Protein AF-A0A950SRD8-F1 (afdb_monomer_lite)

Radius of gyration: 16.69 Å; chains: 1; bounding box: 46×34×42 Å

Structure (mmCIF, N/CA/C/O backbone):
data_AF-A0A950SRD8-F1
#
_entry.id   AF-A0A950SRD8-F1
#
loop_
_atom_site.group_PDB
_atom_site.id
_atom_site.type_symbol
_atom_site.label_atom_id
_atom_site.label_alt_id
_atom_site.label_comp_id
_atom_site.label_asym_id
_atom_site.label_entity_id
_atom_site.label_seq_id
_atom_site.pdbx_PDB_ins_code
_atom_site.Cartn_x
_atom_site.Cartn_y
_atom_site.Cartn_z
_atom_site.occupancy
_atom_site.B_iso_or_equiv
_atom_site.auth_seq_id
_atom_site.auth_comp_id
_atom_site.auth_asym_id
_atom_site.auth_atom_id
_atom_site.pdbx_PDB_model_num
ATOM 1 N N . MET A 1 1 ? -25.279 3.836 23.006 1.00 38.53 1 MET A N 1
ATOM 2 C CA . MET A 1 1 ? -24.721 3.148 21.821 1.00 38.53 1 MET A CA 1
ATOM 3 C C . MET A 1 1 ? -23.217 3.318 21.904 1.00 38.53 1 MET A C 1
ATOM 5 O O . MET A 1 1 ? -22.827 4.448 22.190 1.00 38.53 1 MET A O 1
ATOM 9 N N . PRO A 1 2 ? -22.386 2.268 21.774 1.00 41.38 2 PRO A N 1
ATOM 10 C CA . PRO A 1 2 ? -20.950 2.500 21.683 1.00 41.38 2 PRO A CA 1
ATOM 11 C C . PRO A 1 2 ? -20.710 3.386 20.456 1.00 41.38 2 PRO A C 1
ATOM 13 O O . PRO A 1 2 ? -21.396 3.228 19.442 1.00 41.38 2 PRO A O 1
ATOM 16 N N . ALA A 1 3 ? -19.833 4.380 20.582 1.00 49.41 3 ALA A N 1
ATOM 17 C CA . ALA A 1 3 ? -19.430 5.184 19.438 1.00 49.41 3 ALA A CA 1
ATOM 18 C C . ALA A 1 3 ? -18.866 4.236 18.372 1.00 49.41 3 ALA A C 1
ATOM 20 O O . ALA A 1 3 ? -18.109 3.325 18.706 1.00 49.41 3 ALA A O 1
ATOM 21 N N . MET A 1 4 ? -19.279 4.399 17.114 1.00 57.84 4 MET A N 1
ATOM 22 C CA . MET A 1 4 ? -18.627 3.674 16.028 1.00 57.84 4 MET A CA 1
ATOM 23 C C . MET A 1 4 ? -17.160 4.101 16.005 1.00 57.84 4 MET A C 1
ATOM 25 O O . MET A 1 4 ? -16.885 5.291 15.857 1.00 57.84 4 MET A O 1
ATOM 29 N N . ALA A 1 5 ? -16.249 3.147 16.201 1.00 68.69 5 ALA A N 1
ATOM 30 C CA . ALA A 1 5 ? -14.820 3.397 16.101 1.00 68.69 5 ALA A CA 1
ATOM 31 C C . ALA A 1 5 ? -14.503 3.911 14.690 1.00 68.69 5 ALA A C 1
ATOM 33 O O . ALA A 1 5 ? -14.993 3.360 13.699 1.00 68.69 5 ALA A O 1
ATOM 34 N N . LEU A 1 6 ? -13.730 4.993 14.604 1.00 78.00 6 LEU A N 1
ATOM 35 C CA . LEU A 1 6 ? -13.288 5.534 13.326 1.00 78.00 6 LEU A CA 1
ATOM 36 C C . LEU A 1 6 ? -12.279 4.556 12.707 1.00 78.00 6 LEU A C 1
ATOM 38 O O . LEU A 1 6 ? -11.251 4.249 13.310 1.00 78.00 6 LEU A O 1
ATOM 42 N N . LEU A 1 7 ? -12.594 4.064 11.509 1.00 83.19 7 LEU A N 1
ATOM 43 C CA . LEU A 1 7 ? -11.732 3.190 10.719 1.00 83.19 7 LEU A CA 1
ATOM 44 C C . LEU A 1 7 ? -11.026 4.033 9.654 1.00 83.19 7 LEU A C 1
ATOM 46 O O . LEU A 1 7 ? -11.688 4.617 8.793 1.00 83.19 7 LEU A O 1
ATOM 50 N N . ALA A 1 8 ? -9.699 4.106 9.714 1.00 85.81 8 ALA A N 1
ATOM 51 C CA . ALA A 1 8 ? -8.896 4.776 8.696 1.00 85.81 8 ALA A CA 1
ATOM 52 C C . ALA A 1 8 ? -8.576 3.810 7.550 1.00 85.81 8 ALA A C 1
ATOM 54 O O . ALA A 1 8 ? -8.316 2.632 7.771 1.00 85.81 8 ALA A O 1
ATOM 55 N N . VAL A 1 9 ? -8.602 4.299 6.315 1.00 88.44 9 VAL A N 1
ATOM 56 C CA . VAL A 1 9 ? -8.494 3.469 5.111 1.00 88.44 9 VAL A CA 1
ATOM 57 C C . VAL A 1 9 ? -7.406 4.067 4.222 1.00 88.44 9 VAL A C 1
ATOM 59 O O . VAL A 1 9 ? -7.543 5.213 3.803 1.00 88.44 9 VAL A O 1
ATOM 62 N N . LEU A 1 10 ? -6.320 3.325 3.985 1.00 87.44 10 LEU A N 1
ATOM 63 C CA . LEU A 1 10 ? -5.100 3.808 3.321 1.00 87.44 10 LEU A CA 1
ATOM 64 C C . LEU A 1 10 ? -4.734 2.916 2.131 1.00 87.44 10 LEU A C 1
ATOM 66 O O . LEU A 1 10 ? -4.638 1.703 2.291 1.00 87.44 10 LEU A O 1
ATOM 70 N N . TYR A 1 11 ? -4.523 3.525 0.967 1.00 91.44 11 TYR A N 1
ATOM 71 C CA . TYR A 1 11 ? -4.184 2.899 -0.320 1.00 91.44 11 TYR A CA 1
ATOM 72 C C . TYR A 1 11 ? -3.055 3.715 -0.971 1.00 91.44 11 TYR A C 1
ATOM 74 O O . TYR A 1 11 ? -2.828 4.857 -0.557 1.00 91.44 11 TYR A O 1
ATOM 82 N N . ASP A 1 12 ? -2.374 3.148 -1.970 1.00 92.62 12 ASP A N 1
ATOM 83 C CA . ASP A 1 12 ? -1.435 3.865 -2.853 1.00 92.62 12 ASP A CA 1
ATOM 84 C C . ASP A 1 12 ? -0.319 4.598 -2.091 1.00 92.62 12 ASP A C 1
ATOM 86 O O . ASP A 1 12 ? -0.018 5.773 -2.322 1.00 92.62 12 ASP A O 1
ATOM 90 N N . ILE A 1 13 ? 0.287 3.906 -1.126 1.00 93.31 13 ILE A N 1
ATOM 91 C CA . ILE A 1 13 ? 1.309 4.484 -0.248 1.00 93.31 13 ILE A CA 1
ATOM 92 C C . ILE A 1 13 ? 2.633 4.656 -0.999 1.00 93.31 13 ILE A C 1
ATOM 94 O O . ILE A 1 13 ? 3.345 5.632 -0.755 1.00 93.31 13 ILE A O 1
ATOM 98 N N . HIS A 1 14 ? 2.956 3.726 -1.904 1.00 95.25 14 HIS A N 1
ATOM 99 C CA . HIS A 1 14 ? 4.090 3.794 -2.826 1.00 95.25 14 HIS A CA 1
ATOM 100 C C . HIS A 1 14 ? 5.382 4.276 -2.167 1.00 95.25 14 HIS A C 1
ATOM 102 O O . HIS A 1 14 ? 5.936 5.300 -2.558 1.00 95.25 14 HIS A O 1
ATOM 108 N N . GLY A 1 15 ? 5.825 3.601 -1.103 1.00 93.94 15 GLY A N 1
ATOM 109 C CA . GLY A 1 15 ? 7.101 3.865 -0.435 1.00 93.94 15 GLY A CA 1
ATOM 110 C C . GLY A 1 15 ? 7.283 5.310 0.050 1.00 93.94 15 GLY A C 1
ATOM 111 O O . GLY A 1 15 ? 8.418 5.756 0.226 1.00 93.94 15 GLY A O 1
ATOM 112 N N . ASN A 1 16 ? 6.199 6.071 0.221 1.00 94.00 16 ASN A N 1
ATOM 113 C CA . ASN A 1 16 ? 6.242 7.461 0.652 1.00 94.00 16 ASN A CA 1
ATOM 114 C C . ASN A 1 16 ? 6.125 7.544 2.178 1.00 94.00 16 ASN A C 1
ATOM 116 O O . ASN A 1 16 ? 5.075 7.875 2.732 1.00 94.00 16 ASN A O 1
ATOM 120 N N . LEU A 1 17 ? 7.221 7.227 2.869 1.00 93.62 17 LEU A N 1
ATOM 121 C CA . LEU A 1 17 ? 7.262 7.223 4.331 1.00 93.62 17 LEU A CA 1
ATOM 122 C C . LEU A 1 17 ? 6.831 8.569 4.965 1.00 93.62 17 LEU A C 1
ATOM 124 O O . LEU A 1 17 ? 5.967 8.529 5.841 1.00 93.62 17 LEU A O 1
ATOM 128 N N . PRO A 1 18 ? 7.320 9.753 4.530 1.00 90.31 18 PRO A N 1
ATOM 129 C CA . PRO A 1 18 ? 6.907 11.028 5.135 1.00 90.31 18 PRO A CA 1
ATOM 130 C C . PRO A 1 18 ? 5.400 11.295 5.018 1.00 90.31 18 PRO A C 1
ATOM 132 O O . PRO A 1 18 ? 4.770 11.849 5.926 1.00 90.31 18 PRO A O 1
ATOM 135 N N . ALA A 1 19 ? 4.803 10.881 3.901 1.00 83.38 19 ALA A N 1
ATOM 136 C CA . ALA A 1 19 ? 3.365 10.956 3.707 1.00 83.38 19 ALA A CA 1
ATOM 137 C C . ALA A 1 19 ? 2.611 10.007 4.631 1.00 83.38 19 ALA A C 1
ATOM 139 O O . ALA A 1 19 ? 1.642 10.414 5.272 1.00 83.38 19 ALA A O 1
ATOM 140 N N . LEU A 1 20 ? 3.071 8.758 4.717 1.00 89.25 20 LEU A N 1
ATOM 141 C CA . LEU A 1 20 ? 2.485 7.753 5.590 1.00 89.25 20 LEU A CA 1
ATOM 142 C C . LEU A 1 20 ? 2.488 8.229 7.046 1.00 89.25 20 LEU A C 1
ATOM 144 O O . LEU A 1 20 ? 1.453 8.176 7.705 1.00 89.25 20 LEU A O 1
ATOM 148 N N . GLU A 1 21 ? 3.614 8.741 7.542 1.00 89.00 21 GLU A N 1
ATOM 149 C CA . GLU A 1 21 ? 3.728 9.275 8.903 1.00 89.00 21 GLU A CA 1
ATOM 150 C C . GLU A 1 21 ? 2.734 10.414 9.153 1.00 89.00 21 GLU A C 1
ATOM 152 O O . GLU A 1 21 ? 2.042 10.424 10.176 1.00 89.00 21 GLU A O 1
ATOM 157 N N . THR A 1 22 ? 2.610 11.333 8.192 1.00 86.50 22 THR A N 1
ATOM 158 C CA . THR A 1 22 ? 1.676 12.464 8.262 1.00 86.50 22 THR A CA 1
ATOM 159 C C . THR A 1 22 ? 0.224 11.990 8.326 1.00 86.50 22 THR A C 1
ATOM 161 O O . THR A 1 22 ? -0.529 12.406 9.207 1.00 86.50 22 THR A O 1
ATOM 164 N N . VAL A 1 23 ? -0.168 11.076 7.436 1.00 84.25 23 VAL A N 1
ATOM 165 C CA . VAL A 1 23 ? -1.540 10.557 7.363 1.00 84.25 23 VAL A CA 1
ATOM 166 C C . VAL A 1 23 ? -1.881 9.696 8.581 1.00 84.25 23 VAL A C 1
ATOM 168 O O . VAL A 1 23 ? -2.990 9.780 9.104 1.00 84.25 23 VAL A O 1
ATOM 171 N N . LEU A 1 24 ? -0.935 8.903 9.092 1.00 85.50 24 LEU A N 1
ATOM 172 C CA . LEU A 1 24 ? -1.130 8.137 10.325 1.00 85.50 24 LEU A CA 1
ATOM 173 C C . LEU A 1 24 ? -1.320 9.055 11.537 1.00 85.50 24 LEU A C 1
ATOM 175 O O . LEU A 1 24 ? -2.140 8.753 12.406 1.00 85.50 24 LEU A O 1
ATOM 179 N N . ALA A 1 25 ? -0.568 10.155 11.619 1.00 82.81 25 ALA A N 1
ATOM 180 C CA . ALA A 1 25 ? -0.727 11.141 12.682 1.00 82.81 25 ALA A CA 1
ATOM 181 C C . ALA A 1 25 ? -2.094 11.838 12.608 1.00 82.81 25 ALA A C 1
ATOM 183 O O . ALA A 1 25 ? -2.769 11.942 13.632 1.00 82.81 25 ALA A O 1
ATOM 184 N N . ASP A 1 26 ? -2.524 12.246 11.411 1.00 80.88 26 ASP A N 1
ATOM 185 C CA . ASP A 1 26 ? -3.834 12.866 11.187 1.00 80.88 26 ASP A CA 1
ATOM 186 C C . ASP A 1 26 ? -4.987 11.911 11.537 1.00 80.88 26 ASP A C 1
ATOM 188 O O . ASP A 1 26 ? -5.849 12.240 12.353 1.00 80.88 26 ASP A O 1
ATOM 192 N N . ALA A 1 27 ? -4.939 10.672 11.037 1.00 81.00 27 ALA A N 1
ATOM 193 C CA . ALA A 1 27 ? -5.935 9.646 11.332 1.00 81.00 27 ALA A CA 1
ATOM 194 C C . ALA A 1 27 ? -6.054 9.370 12.840 1.00 81.00 27 ALA A C 1
ATOM 196 O O . ALA A 1 27 ? -7.160 9.324 13.385 1.00 81.00 27 ALA A O 1
ATOM 197 N N . ARG A 1 28 ? -4.921 9.233 13.541 1.00 84.62 28 ARG A N 1
ATOM 198 C CA . ARG A 1 28 ? -4.905 9.060 15.003 1.00 84.62 28 ARG A CA 1
ATOM 199 C C . ARG A 1 28 ? -5.437 10.297 15.725 1.00 84.62 28 ARG A C 1
ATOM 201 O O . ARG A 1 28 ? -6.194 10.154 16.681 1.00 84.62 28 ARG A O 1
ATOM 208 N N . GLY A 1 29 ? -5.093 11.498 15.258 1.00 79.81 29 GLY A N 1
ATOM 209 C CA . GLY A 1 29 ? -5.618 12.762 15.780 1.00 79.81 29 GLY A CA 1
ATOM 210 C C . GLY A 1 29 ? -7.137 12.891 15.626 1.00 79.81 29 GLY A C 1
ATOM 211 O O . GLY A 1 29 ? -7.799 13.436 16.508 1.00 79.81 29 GLY A O 1
ATOM 212 N N . ALA A 1 30 ? -7.698 12.318 14.560 1.00 79.56 30 ALA A N 1
ATOM 213 C CA . ALA A 1 30 ? -9.137 12.218 14.329 1.00 79.56 30 ALA A CA 1
ATOM 214 C C . ALA A 1 30 ? -9.830 11.114 15.159 1.00 79.56 30 ALA A C 1
ATOM 216 O O . ALA A 1 30 ? -11.059 11.022 15.149 1.00 79.56 30 ALA A O 1
ATOM 217 N N . GLY A 1 31 ? -9.070 10.293 15.894 1.00 82.19 31 GLY A N 1
ATOM 218 C CA . GLY A 1 31 ? -9.584 9.213 16.739 1.00 82.19 31 GLY A CA 1
ATOM 219 C C . GLY A 1 31 ? -9.660 7.845 16.057 1.00 82.19 31 GLY A C 1
ATOM 220 O O . GLY A 1 31 ? -10.400 6.982 16.526 1.00 82.19 31 GLY A O 1
ATOM 221 N N . ALA A 1 32 ? -8.939 7.631 14.951 1.00 82.75 32 ALA A N 1
ATOM 222 C CA . ALA A 1 32 ? -8.856 6.317 14.325 1.00 82.75 32 ALA A CA 1
ATOM 223 C C . ALA A 1 32 ? -7.960 5.374 15.140 1.00 82.75 32 ALA A C 1
ATOM 225 O O . ALA A 1 32 ? -6.776 5.644 15.356 1.00 82.75 32 ALA A O 1
ATOM 226 N N . GLU A 1 33 ? -8.527 4.245 15.561 1.00 84.81 33 GLU A N 1
ATOM 227 C CA . GLU A 1 33 ? -7.823 3.204 16.327 1.00 84.81 33 GLU A CA 1
ATOM 228 C C . GLU A 1 33 ? -7.533 1.952 15.486 1.00 84.81 33 GLU A C 1
ATOM 230 O O . GLU A 1 33 ? -6.700 1.126 15.857 1.00 84.81 33 GLU A O 1
ATOM 235 N N . GLN A 1 34 ? -8.207 1.813 14.342 1.00 87.19 34 GLN A N 1
ATOM 236 C CA . GLN A 1 34 ? -8.095 0.676 13.434 1.00 87.19 34 GLN A CA 1
ATOM 237 C C . GLN A 1 34 ? -7.889 1.155 12.001 1.00 87.19 34 GLN A C 1
ATOM 239 O O . GLN A 1 34 ? -8.368 2.227 11.618 1.00 87.19 34 GLN A O 1
ATOM 244 N N . PHE A 1 35 ? -7.195 0.334 11.211 1.00 88.88 35 PHE A N 1
ATOM 245 C CA . PHE A 1 35 ? -6.824 0.667 9.839 1.00 88.88 35 PHE A CA 1
ATOM 246 C C . PHE A 1 35 ? -7.201 -0.433 8.842 1.00 88.88 35 PHE A C 1
ATOM 248 O O . PHE A 1 35 ? -7.154 -1.623 9.152 1.00 88.88 35 PHE A O 1
ATOM 255 N N . VAL A 1 36 ? -7.516 -0.032 7.618 1.00 91.69 36 VAL A N 1
ATOM 256 C CA . VAL A 1 36 ? -7.503 -0.880 6.425 1.00 91.69 36 VAL A CA 1
ATOM 257 C C . VAL A 1 36 ? -6.325 -0.445 5.571 1.00 91.69 36 VAL A C 1
ATOM 259 O O . VAL A 1 36 ? -6.189 0.740 5.270 1.00 91.69 36 VAL A O 1
ATOM 262 N N . LEU A 1 37 ? -5.496 -1.409 5.184 1.00 95.25 37 LEU A N 1
ATOM 263 C CA . LEU A 1 37 ? -4.379 -1.220 4.271 1.00 95.25 37 LEU A CA 1
ATOM 264 C C . LEU A 1 37 ? -4.723 -1.875 2.930 1.00 95.25 37 LEU A C 1
ATOM 266 O O . LEU A 1 37 ? -5.018 -3.068 2.862 1.00 95.25 37 LEU A O 1
ATOM 270 N N . GLY A 1 38 ? -4.764 -1.044 1.899 1.00 92.31 38 GLY A N 1
ATOM 271 C CA . GLY A 1 38 ? -5.408 -1.302 0.621 1.00 92.31 38 GLY A CA 1
ATOM 272 C C . GLY A 1 38 ? -4.502 -1.720 -0.528 1.00 92.31 38 GLY A C 1
ATOM 273 O O . GLY A 1 38 ? -4.971 -1.814 -1.658 1.00 92.31 38 GLY A O 1
ATOM 274 N N . GLY A 1 39 ? -3.224 -1.956 -0.255 1.00 93.88 39 GLY A N 1
ATOM 275 C CA . GLY A 1 39 ? -2.242 -2.285 -1.279 1.00 93.88 39 GLY A CA 1
ATOM 276 C C . GLY A 1 39 ? -1.479 -1.080 -1.815 1.00 93.88 39 GLY A C 1
ATOM 277 O O . GLY A 1 39 ? -1.722 0.067 -1.429 1.00 93.88 39 GLY A O 1
ATOM 278 N N . ASP A 1 40 ? -0.542 -1.397 -2.699 1.00 96.44 40 ASP A N 1
ATOM 279 C CA . ASP A 1 40 ? 0.431 -0.503 -3.312 1.00 96.44 40 ASP A CA 1
ATOM 280 C C . ASP A 1 40 ? 1.327 0.175 -2.273 1.00 96.44 40 ASP A C 1
ATOM 282 O O . ASP A 1 40 ? 1.347 1.392 -2.084 1.00 96.44 40 ASP A O 1
ATOM 286 N N . TYR A 1 41 ? 2.081 -0.651 -1.544 1.00 96.88 41 TYR A N 1
ATOM 287 C CA . TYR A 1 41 ? 2.799 -0.210 -0.350 1.00 96.88 41 TYR A CA 1
ATOM 288 C C . TYR A 1 41 ? 4.151 0.430 -0.628 1.00 96.88 41 TYR A C 1
ATOM 290 O O . TYR A 1 41 ? 4.530 1.374 0.063 1.00 96.88 41 TYR A O 1
ATOM 298 N N . ALA A 1 42 ? 4.904 -0.106 -1.589 1.00 96.94 42 ALA A N 1
ATOM 299 C CA . ALA A 1 42 ? 6.345 0.134 -1.678 1.00 96.94 42 ALA A CA 1
ATOM 300 C C . ALA A 1 42 ? 6.813 0.662 -3.040 1.00 96.94 42 ALA A C 1
ATOM 302 O O . ALA A 1 42 ? 7.588 1.619 -3.085 1.00 96.94 42 ALA A O 1
ATOM 303 N N . LEU A 1 43 ? 6.378 0.038 -4.141 1.00 91.88 43 LEU A N 1
ATOM 304 C CA . LEU A 1 43 ? 6.888 0.343 -5.482 1.00 91.88 43 LEU A CA 1
ATOM 305 C C . LEU A 1 43 ? 6.640 1.810 -5.864 1.00 91.88 43 LEU A C 1
ATOM 307 O O . LEU A 1 43 ? 5.640 2.390 -5.454 1.00 91.88 43 LEU A O 1
ATOM 311 N N . PHE A 1 44 ? 7.535 2.383 -6.675 1.00 92.19 44 PHE A N 1
ATOM 312 C CA . PHE A 1 44 ? 7.540 3.786 -7.133 1.00 92.19 44 PHE A CA 1
ATOM 313 C C . PHE A 1 44 ? 7.851 4.842 -6.060 1.00 92.19 44 PHE A C 1
ATOM 315 O O . PHE A 1 44 ? 7.872 6.036 -6.362 1.00 92.19 44 PHE A O 1
ATOM 322 N N . GLY A 1 45 ? 8.162 4.405 -4.838 1.00 89.44 45 GLY A N 1
ATOM 323 C CA . GLY A 1 45 ? 8.537 5.267 -3.727 1.00 89.44 45 GLY A CA 1
ATOM 324 C C . GLY A 1 45 ? 10.029 5.368 -3.436 1.00 89.44 45 GLY A C 1
ATOM 325 O O . GLY A 1 45 ? 10.777 4.434 -3.725 1.00 89.44 45 GLY A O 1
ATOM 326 N N . PRO A 1 46 ? 10.461 6.457 -2.776 1.00 90.81 46 PRO A N 1
ATOM 327 C CA . PRO A 1 46 ? 11.844 6.625 -2.335 1.00 90.81 46 PRO A CA 1
ATOM 328 C C . PRO A 1 46 ? 12.220 5.799 -1.091 1.00 90.81 46 PRO A C 1
ATOM 330 O O . PRO A 1 46 ? 13.406 5.559 -0.884 1.00 90.81 46 PRO A O 1
ATOM 333 N N . PHE A 1 47 ? 11.253 5.359 -0.271 1.00 96.31 47 PHE A N 1
ATOM 334 C CA . PHE A 1 47 ? 11.498 4.664 1.007 1.00 96.31 47 PHE A CA 1
ATOM 335 C C . PHE A 1 47 ? 10.730 3.332 1.119 1.00 96.31 47 PHE A C 1
ATOM 337 O O . PHE A 1 47 ? 9.904 3.165 2.023 1.00 96.31 47 PHE A O 1
ATOM 344 N N . PRO A 1 48 ? 10.914 2.373 0.193 1.00 96.25 48 PRO A N 1
ATOM 345 C CA . PRO A 1 48 ? 10.113 1.147 0.156 1.00 96.25 48 PRO A CA 1
ATOM 346 C C . PRO A 1 48 ? 10.267 0.292 1.427 1.00 96.25 48 PRO A C 1
ATOM 348 O O . PRO A 1 48 ? 9.267 -0.137 2.004 1.00 96.25 48 PRO A O 1
ATOM 351 N N . ALA A 1 49 ? 11.500 0.074 1.895 1.00 97.88 49 ALA A N 1
ATOM 352 C CA . ALA A 1 49 ? 11.790 -0.786 3.043 1.00 97.88 49 ALA A CA 1
ATOM 353 C C . ALA A 1 49 ? 11.277 -0.193 4.357 1.00 97.88 49 ALA A C 1
ATOM 355 O O . ALA A 1 49 ? 10.634 -0.879 5.153 1.00 97.88 49 ALA A O 1
ATOM 356 N N . GLU A 1 50 ? 11.522 1.095 4.564 1.00 98.06 50 GLU A N 1
ATOM 357 C CA . GLU A 1 50 ? 11.102 1.826 5.750 1.00 98.06 50 GLU A CA 1
ATOM 358 C C . GLU A 1 50 ? 9.581 1.966 5.801 1.00 98.06 50 GLU A C 1
ATOM 360 O O . GLU A 1 50 ? 8.987 1.815 6.867 1.00 98.06 50 GLU A O 1
ATOM 365 N N . THR A 1 51 ? 8.936 2.175 4.650 1.00 97.31 51 THR A N 1
ATOM 366 C CA . THR A 1 51 ? 7.472 2.223 4.555 1.00 97.31 51 THR A CA 1
ATOM 367 C C . THR A 1 51 ? 6.851 0.882 4.936 1.00 97.31 51 THR A C 1
ATOM 369 O O . THR A 1 51 ? 5.959 0.844 5.783 1.00 97.31 51 THR A O 1
ATOM 372 N N . VAL A 1 52 ? 7.337 -0.235 4.380 1.00 97.81 52 VAL A N 1
ATOM 373 C CA . VAL A 1 52 ? 6.836 -1.574 4.741 1.00 97.81 52 VAL A CA 1
ATOM 374 C C . VAL A 1 52 ? 7.097 -1.882 6.216 1.00 97.81 52 VAL A C 1
ATOM 376 O O . VAL A 1 52 ? 6.212 -2.403 6.895 1.00 97.81 52 VAL A O 1
ATOM 379 N N . ALA A 1 53 ? 8.268 -1.516 6.744 1.00 97.81 53 ALA A N 1
ATOM 380 C CA . ALA A 1 53 ? 8.572 -1.672 8.163 1.00 97.81 53 ALA A CA 1
ATOM 381 C C . ALA A 1 53 ? 7.591 -0.886 9.048 1.00 97.81 53 ALA A C 1
ATOM 383 O O . ALA A 1 53 ? 6.995 -1.471 9.949 1.00 97.81 53 ALA A O 1
ATOM 384 N N . ALA A 1 54 ? 7.348 0.393 8.748 1.00 96.62 54 ALA A N 1
ATOM 385 C CA . ALA A 1 54 ? 6.397 1.225 9.484 1.00 96.62 54 ALA A CA 1
ATOM 386 C C . ALA A 1 54 ? 4.964 0.673 9.410 1.00 96.62 54 ALA A C 1
ATOM 388 O O . ALA A 1 54 ? 4.225 0.687 10.397 1.00 96.62 54 ALA A O 1
ATOM 389 N N . LEU A 1 55 ? 4.566 0.136 8.253 1.00 96.38 55 LEU A N 1
ATOM 390 C CA . LEU A 1 55 ? 3.247 -0.457 8.068 1.00 96.38 55 LEU A CA 1
ATOM 391 C C . LEU A 1 55 ? 3.034 -1.723 8.890 1.00 96.38 55 LEU A C 1
ATOM 393 O O . LEU A 1 55 ? 1.886 -2.011 9.222 1.00 96.38 55 LEU A O 1
ATOM 397 N N . ARG A 1 56 ? 4.071 -2.490 9.241 1.00 95.94 56 ARG A N 1
ATOM 398 C CA . ARG A 1 56 ? 3.922 -3.680 10.105 1.00 95.94 56 ARG A CA 1
ATOM 399 C C . ARG A 1 56 ? 3.399 -3.322 11.497 1.00 95.94 56 ARG A C 1
ATOM 401 O O . ARG A 1 56 ? 2.604 -4.078 12.045 1.00 95.94 56 ARG A O 1
ATOM 408 N N . ASP A 1 57 ? 3.744 -2.140 12.001 1.00 95.00 57 ASP A N 1
ATOM 409 C CA . ASP A 1 57 ? 3.323 -1.659 13.323 1.00 95.00 57 ASP A CA 1
ATOM 410 C C . ASP A 1 57 ? 1.931 -0.996 13.325 1.00 95.00 57 ASP A C 1
ATOM 412 O O . ASP A 1 57 ? 1.390 -0.653 14.380 1.00 95.00 57 ASP A O 1
ATOM 416 N N . VAL A 1 58 ? 1.314 -0.806 12.154 1.00 93.81 58 VAL A N 1
ATOM 417 C CA . VAL A 1 58 ? -0.045 -0.256 12.051 1.00 93.81 58 VAL A CA 1
ATOM 418 C C . VAL A 1 58 ? -1.074 -1.316 12.482 1.00 93.81 58 VAL A C 1
ATOM 420 O O . VAL A 1 58 ? -1.063 -2.425 11.933 1.00 93.81 58 VAL A O 1
ATOM 423 N N . PRO A 1 59 ? -2.009 -0.998 13.407 1.00 92.31 59 PRO A N 1
ATOM 424 C CA . PRO A 1 59 ? -3.067 -1.913 13.838 1.00 92.31 59 PRO A CA 1
ATOM 425 C C . PRO A 1 59 ? -4.143 -2.046 12.750 1.00 92.31 59 PRO A C 1
ATOM 427 O O . PRO A 1 59 ? -5.236 -1.476 12.820 1.00 92.31 59 PRO A O 1
ATOM 430 N N . ALA A 1 60 ? -3.794 -2.780 11.698 1.00 91.44 60 ALA A N 1
ATOM 431 C CA . ALA A 1 60 ? -4.642 -3.005 10.545 1.00 91.44 60 ALA A CA 1
ATOM 432 C C . ALA A 1 60 ? -5.552 -4.217 10.768 1.00 91.44 60 ALA A C 1
ATOM 434 O O . ALA A 1 60 ? -5.075 -5.315 11.052 1.00 91.44 60 ALA A O 1
ATOM 435 N N . VAL A 1 61 ? -6.860 -4.017 10.609 1.00 91.19 61 VAL A N 1
ATOM 436 C CA . VAL A 1 61 ? -7.860 -5.097 10.631 1.00 91.19 61 VAL A CA 1
ATOM 437 C C . VAL A 1 61 ? -7.957 -5.815 9.287 1.00 91.19 61 VAL A C 1
ATOM 439 O O . VAL A 1 61 ? -8.404 -6.956 9.233 1.00 91.19 61 VAL A O 1
ATOM 442 N N . VAL A 1 62 ? -7.524 -5.153 8.212 1.00 91.38 62 VAL A N 1
ATOM 443 C CA . VAL A 1 62 ? -7.445 -5.698 6.854 1.00 91.38 62 VAL A CA 1
ATOM 444 C C . VAL A 1 62 ? -6.143 -5.233 6.215 1.00 91.38 62 VAL A C 1
ATOM 446 O O . VAL A 1 62 ? -5.774 -4.062 6.334 1.00 91.38 62 VAL A O 1
ATOM 449 N N . ARG A 1 63 ? -5.475 -6.155 5.521 1.00 96.31 63 ARG A N 1
ATOM 450 C CA . ARG A 1 63 ? -4.351 -5.887 4.624 1.00 96.31 63 ARG A CA 1
ATOM 451 C C . ARG A 1 63 ? -4.595 -6.654 3.337 1.00 96.31 63 ARG A C 1
ATOM 453 O O . ARG A 1 63 ? -4.714 -7.875 3.387 1.00 96.31 63 ARG A O 1
ATOM 460 N N . ILE A 1 64 ? -4.673 -5.941 2.226 1.00 96.62 64 ILE A N 1
ATOM 461 C CA . ILE A 1 64 ? -4.736 -6.540 0.892 1.00 96.62 64 ILE A CA 1
ATOM 462 C C . ILE A 1 64 ? -3.534 -6.092 0.069 1.00 96.62 64 ILE A C 1
ATOM 464 O O . ILE A 1 64 ? -2.910 -5.087 0.403 1.00 96.62 64 ILE A O 1
ATOM 468 N N . ARG A 1 65 ? -3.183 -6.833 -0.977 1.00 97.06 65 ARG A N 1
ATOM 469 C CA . ARG A 1 65 ? -2.186 -6.383 -1.958 1.00 97.06 65 ARG A CA 1
ATOM 470 C C . ARG A 1 65 ? -2.837 -5.579 -3.076 1.00 97.06 65 ARG A C 1
ATOM 472 O O . ARG A 1 65 ? -3.988 -5.832 -3.431 1.00 97.06 65 ARG A O 1
ATOM 479 N N . GLY A 1 66 ? -2.070 -4.655 -3.636 1.00 95.19 66 GLY A N 1
ATOM 480 C CA . GLY A 1 66 ? -2.364 -4.015 -4.911 1.00 95.19 66 GLY A CA 1
ATOM 481 C C . GLY A 1 66 ? -1.540 -4.613 -6.047 1.00 95.19 66 GLY A C 1
ATOM 482 O O . GLY A 1 66 ? -0.760 -5.558 -5.855 1.00 95.19 66 GLY A O 1
ATOM 483 N N . ASN A 1 67 ? -1.713 -4.073 -7.250 1.00 95.00 67 ASN A N 1
ATOM 484 C CA . ASN A 1 67 ? -1.045 -4.609 -8.430 1.00 95.00 67 ASN A CA 1
ATOM 485 C C . ASN A 1 67 ? 0.471 -4.432 -8.354 1.00 95.00 67 ASN A C 1
ATOM 487 O O . ASN A 1 67 ? 1.200 -5.308 -8.819 1.00 95.00 67 ASN A O 1
ATOM 491 N N . VAL A 1 68 ? 0.970 -3.338 -7.767 1.00 94.81 68 VAL A N 1
ATOM 492 C CA . VAL A 1 68 ? 2.421 -3.109 -7.722 1.00 94.81 68 VAL A CA 1
ATOM 493 C C . VAL A 1 68 ? 3.109 -3.969 -6.667 1.00 94.81 68 VAL A C 1
ATOM 495 O O . VAL A 1 68 ? 4.284 -4.303 -6.820 1.00 94.81 68 VAL A O 1
ATOM 498 N N . ASP A 1 69 ? 2.379 -4.382 -5.630 1.00 97.50 69 ASP A N 1
ATOM 499 C CA . ASP A 1 69 ? 2.859 -5.374 -4.671 1.00 97.50 69 ASP A CA 1
ATOM 500 C C . ASP A 1 69 ? 3.045 -6.725 -5.380 1.00 97.50 6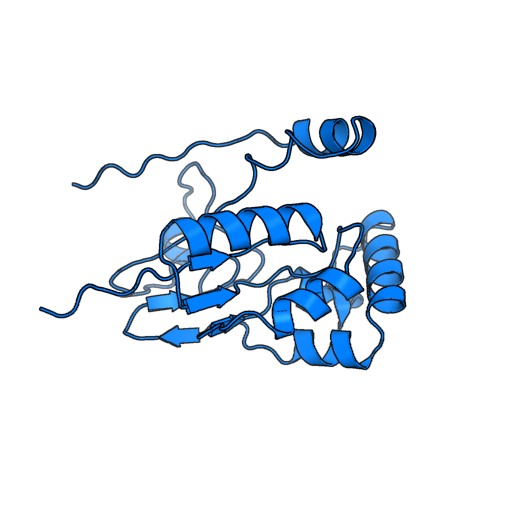9 ASP A C 1
ATOM 502 O O . ASP A 1 69 ? 4.097 -7.352 -5.241 1.00 97.50 69 ASP A O 1
ATOM 506 N N . ARG A 1 70 ? 2.081 -7.131 -6.224 1.00 97.19 70 ARG A N 1
ATOM 507 C CA . ARG A 1 70 ? 2.200 -8.325 -7.078 1.00 97.19 70 ARG A CA 1
ATOM 508 C C . ARG A 1 70 ? 3.352 -8.197 -8.073 1.00 97.19 70 ARG A C 1
ATOM 510 O O . ARG A 1 70 ? 4.163 -9.112 -8.163 1.00 97.19 70 ARG A O 1
ATOM 517 N N . TRP A 1 71 ? 3.480 -7.071 -8.776 1.00 97.88 71 TRP A N 1
ATOM 518 C CA . TRP A 1 71 ? 4.584 -6.829 -9.719 1.00 97.88 71 TRP A CA 1
ATOM 519 C C . TRP A 1 71 ? 5.954 -6.888 -9.052 1.00 97.88 71 TRP A C 1
ATOM 521 O O . TRP A 1 71 ? 6.925 -7.338 -9.659 1.00 97.88 71 TRP A O 1
ATOM 531 N N . SER A 1 72 ? 6.040 -6.478 -7.783 1.00 96.69 72 SER A N 1
ATOM 532 C CA . SER A 1 72 ? 7.276 -6.607 -7.019 1.00 96.69 72 SER A CA 1
ATOM 533 C C . SER A 1 72 ? 7.707 -8.066 -6.863 1.00 96.69 72 SER A C 1
ATOM 535 O O . SER A 1 72 ? 8.905 -8.311 -6.788 1.00 96.69 72 SER A O 1
ATOM 537 N N . ALA A 1 73 ? 6.786 -9.036 -6.868 1.00 97.38 73 ALA A N 1
ATOM 538 C CA . ALA A 1 73 ? 7.076 -10.469 -6.809 1.00 97.38 73 ALA A CA 1
ATOM 539 C C . ALA A 1 73 ? 7.164 -11.126 -8.197 1.00 97.38 73 ALA A C 1
ATOM 541 O O . ALA A 1 73 ? 8.084 -11.922 -8.418 1.00 97.38 73 ALA A O 1
ATOM 542 N N . HIS A 1 74 ? 6.288 -10.715 -9.118 1.00 97.31 74 HIS A N 1
ATOM 543 C CA . HIS A 1 74 ? 6.105 -11.236 -10.480 1.00 97.31 74 HIS A CA 1
ATOM 544 C C . HIS A 1 74 ? 6.345 -10.115 -11.516 1.00 97.31 74 HIS A C 1
ATOM 546 O O . HIS A 1 74 ? 5.393 -9.534 -12.042 1.00 97.31 74 HIS A O 1
ATOM 552 N N . PRO A 1 75 ? 7.613 -9.736 -11.779 1.00 96.44 75 PRO A N 1
ATOM 553 C CA . PRO A 1 75 ? 7.952 -8.604 -12.654 1.00 96.44 75 PRO A CA 1
ATOM 554 C C . PRO A 1 75 ? 7.514 -8.795 -14.115 1.00 96.44 75 PRO A C 1
ATOM 556 O O . PRO A 1 75 ? 7.350 -7.819 -14.843 1.00 96.44 75 PRO A O 1
ATOM 559 N N . ASP A 1 76 ? 7.308 -10.040 -14.540 1.00 96.94 76 ASP A N 1
ATOM 560 C CA . ASP A 1 76 ? 6.804 -10.427 -15.858 1.00 96.94 76 ASP A CA 1
ATOM 561 C C . ASP A 1 76 ? 5.313 -10.112 -16.064 1.00 96.94 76 ASP A C 1
ATOM 563 O O . ASP A 1 76 ? 4.851 -10.046 -17.202 1.00 96.94 76 ASP A O 1
ATOM 567 N N . GLU A 1 77 ? 4.569 -9.867 -14.984 1.00 95.31 77 GLU A N 1
ATOM 568 C CA . GLU A 1 77 ? 3.174 -9.414 -15.035 1.00 95.31 77 GLU A CA 1
ATOM 569 C C . GLU A 1 77 ? 3.034 -7.881 -15.050 1.00 95.31 77 GLU A C 1
ATOM 571 O O . GLU A 1 77 ? 1.924 -7.350 -15.174 1.00 95.31 77 GLU A O 1
ATOM 576 N N . ALA A 1 78 ? 4.142 -7.155 -14.890 1.00 94.44 78 ALA A N 1
ATOM 577 C CA . ALA A 1 78 ? 4.174 -5.706 -15.027 1.00 94.44 78 ALA A CA 1
ATOM 578 C C . ALA A 1 78 ? 4.248 -5.296 -16.509 1.00 94.44 78 ALA A C 1
ATOM 580 O O . ALA A 1 78 ? 4.654 -6.094 -17.356 1.00 94.44 78 ALA A O 1
ATOM 581 N N . PRO A 1 79 ? 3.886 -4.047 -16.856 1.00 94.38 79 PRO A N 1
ATOM 582 C CA . PRO A 1 79 ? 4.114 -3.538 -18.201 1.00 94.38 79 PRO A CA 1
ATOM 583 C C . PRO A 1 79 ? 5.579 -3.699 -18.635 1.00 94.38 79 PRO A C 1
ATOM 585 O O . PRO A 1 79 ? 6.504 -3.458 -17.853 1.00 94.38 79 PRO A O 1
ATOM 588 N N . ASP A 1 80 ? 5.778 -4.073 -19.900 1.00 93.81 80 ASP A N 1
ATOM 589 C CA . ASP A 1 80 ? 7.097 -4.153 -20.540 1.00 93.81 80 ASP A CA 1
ATOM 590 C C . ASP A 1 80 ? 7.601 -2.741 -20.882 1.00 93.81 80 ASP A C 1
ATOM 592 O O . ASP A 1 80 ? 7.603 -2.300 -22.032 1.00 93.81 80 ASP A O 1
ATOM 596 N N . ASP A 1 81 ? 7.931 -1.992 -19.831 1.00 96.31 81 ASP A N 1
ATOM 597 C CA . ASP A 1 81 ? 8.481 -0.645 -19.888 1.00 96.31 81 ASP A CA 1
ATOM 598 C C . ASP A 1 81 ? 9.776 -0.587 -19.058 1.00 96.31 81 ASP A C 1
ATOM 600 O O . ASP A 1 81 ? 9.756 -0.951 -17.876 1.00 96.31 81 ASP A O 1
ATOM 604 N N . PRO A 1 82 ? 10.904 -0.117 -19.627 1.00 93.56 82 PRO A N 1
ATOM 605 C CA . PRO A 1 82 ? 12.185 -0.095 -18.923 1.00 93.56 82 PRO A CA 1
ATOM 606 C C . PRO A 1 82 ? 12.159 0.676 -17.601 1.00 93.56 82 PRO A C 1
ATOM 608 O O . PRO A 1 82 ? 12.780 0.246 -16.637 1.00 93.56 82 PRO A O 1
ATOM 611 N N . VAL A 1 83 ? 11.412 1.782 -17.521 1.00 93.56 83 VAL A N 1
ATOM 612 C CA . VAL A 1 83 ? 11.331 2.597 -16.299 1.00 93.56 83 VAL A CA 1
ATOM 613 C C . VAL A 1 83 ? 10.595 1.835 -15.201 1.00 93.56 83 VAL A C 1
ATOM 615 O O . VAL A 1 83 ? 10.995 1.880 -14.037 1.00 93.56 83 VAL A O 1
ATOM 618 N N . ILE A 1 84 ? 9.539 1.104 -15.564 1.00 92.94 84 ILE A N 1
ATOM 619 C CA . ILE A 1 84 ? 8.798 0.259 -14.622 1.00 92.94 84 ILE A CA 1
ATOM 620 C C . ILE A 1 84 ? 9.672 -0.905 -14.143 1.00 92.94 84 ILE A C 1
ATOM 622 O O . ILE A 1 84 ? 9.735 -1.162 -12.941 1.00 92.94 84 ILE A O 1
ATOM 626 N N . GLN A 1 85 ? 10.380 -1.575 -15.051 1.00 96.75 85 GLN A N 1
ATOM 627 C CA . GLN A 1 85 ? 11.242 -2.712 -14.712 1.00 96.75 85 GLN A CA 1
ATOM 628 C C . GLN A 1 85 ? 12.435 -2.300 -13.832 1.00 96.75 85 GLN A C 1
ATOM 630 O O . GLN A 1 85 ? 12.766 -2.995 -12.864 1.00 96.75 85 GLN A O 1
ATOM 635 N N . ASP A 1 86 ? 13.026 -1.132 -14.092 1.00 96.62 86 ASP A N 1
ATOM 636 C CA . ASP A 1 86 ? 14.077 -0.556 -13.248 1.00 96.62 86 ASP A CA 1
ATOM 637 C C . ASP A 1 86 ? 13.540 -0.217 -11.848 1.00 96.62 86 ASP A C 1
ATOM 639 O O . ASP A 1 86 ? 14.176 -0.537 -10.839 1.00 96.62 86 ASP A O 1
ATOM 643 N N . ALA A 1 87 ? 12.336 0.360 -11.758 1.00 96.06 87 ALA A N 1
ATOM 644 C CA . ALA A 1 87 ? 11.697 0.654 -10.478 1.00 96.06 87 ALA A CA 1
ATOM 645 C C . ALA A 1 87 ? 11.387 -0.619 -9.673 1.00 96.06 87 ALA A C 1
ATOM 647 O O . ALA A 1 87 ? 11.607 -0.644 -8.459 1.00 96.06 87 ALA A O 1
ATOM 648 N N . ILE A 1 88 ? 10.913 -1.686 -10.329 1.00 97.69 88 ILE A N 1
ATOM 649 C CA . ILE A 1 88 ? 10.669 -2.987 -9.685 1.00 97.69 88 ILE A CA 1
ATOM 650 C C . ILE A 1 88 ? 11.975 -3.562 -9.152 1.00 97.69 88 ILE A C 1
ATOM 652 O O . ILE A 1 88 ? 12.027 -4.001 -8.002 1.00 97.69 88 ILE A O 1
ATOM 656 N N . THR A 1 89 ? 13.038 -3.514 -9.953 1.00 98.06 89 THR A N 1
ATOM 657 C CA . THR A 1 89 ? 14.363 -4.000 -9.556 1.00 98.06 89 THR A CA 1
ATOM 658 C C . THR A 1 89 ? 14.866 -3.266 -8.316 1.00 98.06 89 THR A C 1
ATOM 660 O O . THR A 1 89 ? 15.152 -3.909 -7.305 1.00 98.06 89 THR A O 1
ATOM 663 N N . ALA A 1 90 ? 14.870 -1.930 -8.340 1.00 97.38 90 ALA A N 1
ATOM 664 C CA . ALA A 1 90 ? 15.300 -1.113 -7.206 1.00 97.38 90 ALA A CA 1
ATOM 665 C C . ALA A 1 90 ? 14.449 -1.359 -5.945 1.00 97.38 90 ALA A C 1
ATOM 667 O O . ALA A 1 90 ? 14.975 -1.470 -4.836 1.00 97.38 90 ALA A O 1
ATOM 668 N N . CYS A 1 91 ? 13.129 -1.492 -6.103 1.00 97.81 91 CYS A N 1
ATOM 669 C CA . CYS A 1 91 ? 12.225 -1.773 -4.991 1.00 97.81 91 CYS A CA 1
ATOM 670 C C . CYS A 1 91 ? 12.508 -3.142 -4.357 1.00 97.81 91 CYS A C 1
ATOM 672 O O . CYS A 1 91 ? 12.608 -3.245 -3.135 1.00 97.81 91 CYS A O 1
ATOM 674 N N . ARG A 1 92 ? 12.699 -4.185 -5.173 1.00 98.12 92 ARG A N 1
ATOM 675 C CA . ARG A 1 92 ? 13.028 -5.539 -4.699 1.00 98.12 92 ARG A CA 1
ATOM 676 C C . ARG A 1 92 ? 14.365 -5.584 -3.968 1.00 98.12 92 ARG A C 1
ATOM 678 O O . ARG A 1 92 ? 14.465 -6.260 -2.946 1.00 98.12 92 ARG A O 1
ATOM 685 N N . GLU A 1 93 ? 15.374 -4.876 -4.474 1.00 98.12 93 GLU A N 1
ATOM 686 C CA . GLU A 1 93 ? 16.684 -4.764 -3.822 1.00 98.12 93 GLU A CA 1
ATOM 687 C C . GLU A 1 93 ? 16.575 -4.110 -2.442 1.00 98.12 93 GLU A C 1
ATOM 689 O O . GLU A 1 93 ? 17.167 -4.603 -1.483 1.00 98.12 93 GLU A O 1
ATOM 694 N N . ALA A 1 94 ? 15.779 -3.047 -2.324 1.00 97.81 94 ALA A N 1
ATOM 695 C CA . ALA A 1 94 ? 15.570 -2.357 -1.058 1.00 97.81 94 ALA A CA 1
ATOM 696 C C . ALA A 1 94 ? 14.730 -3.177 -0.058 1.00 97.81 94 ALA A C 1
ATOM 698 O O . ALA A 1 94 ? 15.056 -3.219 1.126 1.00 97.81 94 ALA A O 1
ATOM 699 N N . LEU A 1 95 ? 13.662 -3.842 -0.517 1.00 97.38 95 LEU A N 1
ATOM 700 C CA . LEU A 1 95 ? 12.774 -4.648 0.331 1.00 97.38 95 LEU A CA 1
ATOM 701 C C . LEU A 1 95 ? 13.427 -5.946 0.822 1.00 97.38 95 LEU A C 1
ATOM 703 O O . LEU A 1 95 ? 13.192 -6.378 1.953 1.00 97.38 95 LEU A O 1
ATOM 707 N N . GLY A 1 96 ? 14.214 -6.590 -0.038 1.00 97.81 96 GLY A N 1
ATOM 708 C CA . GLY A 1 96 ? 14.667 -7.960 0.164 1.00 97.81 96 GLY A CA 1
ATOM 709 C C . GLY A 1 96 ? 13.568 -9.000 -0.095 1.00 97.81 96 GLY A C 1
ATOM 710 O O . GLY A 1 96 ? 12.367 -8.720 -0.075 1.00 97.81 96 GLY A O 1
ATOM 711 N N . GLY A 1 97 ? 13.992 -10.244 -0.342 1.00 97.19 97 GLY A N 1
ATOM 712 C CA . GLY A 1 97 ? 13.100 -11.322 -0.788 1.00 97.19 97 GLY A CA 1
ATOM 713 C C . GLY A 1 97 ? 11.975 -11.668 0.193 1.00 97.19 97 GLY A C 1
ATOM 714 O O . GLY A 1 97 ? 10.860 -11.943 -0.241 1.00 97.19 97 GLY A O 1
ATOM 715 N N . ASP A 1 98 ? 12.237 -11.603 1.501 1.00 97.75 98 ASP A N 1
ATOM 716 C CA . ASP A 1 98 ? 11.237 -11.941 2.522 1.00 97.75 98 ASP A CA 1
ATOM 717 C C . ASP A 1 98 ? 10.075 -10.942 2.545 1.00 97.75 98 ASP A C 1
ATOM 719 O O . ASP A 1 98 ? 8.920 -11.352 2.649 1.00 97.75 98 ASP A O 1
ATOM 723 N N . ALA A 1 99 ? 10.364 -9.643 2.413 1.00 97.69 99 ALA A N 1
ATOM 724 C CA . ALA A 1 99 ? 9.333 -8.610 2.381 1.00 97.69 99 ALA A CA 1
ATOM 725 C C . ALA A 1 99 ? 8.534 -8.661 1.071 1.00 97.69 99 ALA A C 1
ATOM 727 O O . ALA A 1 99 ? 7.312 -8.573 1.104 1.00 97.69 99 ALA A O 1
ATOM 728 N N . VAL A 1 100 ? 9.190 -8.900 -0.069 1.00 98.31 100 VAL A N 1
ATOM 729 C CA . VAL A 1 100 ? 8.495 -9.129 -1.350 1.00 98.31 100 VAL A CA 1
ATOM 730 C C . VAL A 1 100 ? 7.537 -10.323 -1.246 1.00 98.31 100 VAL A C 1
ATOM 732 O O . VAL A 1 100 ? 6.367 -10.220 -1.607 1.00 98.31 100 VAL A O 1
ATOM 735 N N . ALA A 1 101 ? 7.998 -11.444 -0.683 1.00 98.06 101 ALA A N 1
ATOM 736 C CA . ALA A 1 101 ? 7.174 -12.637 -0.493 1.00 98.06 101 ALA A CA 1
ATOM 737 C C . ALA A 1 101 ? 6.082 -12.467 0.580 1.00 98.06 101 ALA A C 1
ATOM 739 O O . ALA A 1 101 ? 5.099 -13.208 0.596 1.00 98.06 101 ALA A O 1
ATOM 740 N N . GLU A 1 102 ? 6.252 -11.550 1.532 1.00 97.56 102 GLU A N 1
ATOM 741 C CA . GLU A 1 102 ? 5.204 -11.156 2.476 1.00 97.56 102 GLU A CA 1
ATOM 742 C C . GLU A 1 102 ? 4.080 -10.410 1.755 1.00 97.56 102 GLU A C 1
ATOM 744 O O . GLU A 1 102 ? 2.924 -10.807 1.889 1.00 97.56 102 GLU A O 1
ATOM 749 N N . LEU A 1 103 ? 4.421 -9.389 0.962 1.00 97.56 103 LEU A N 1
ATOM 750 C CA . LEU A 1 103 ? 3.442 -8.581 0.233 1.00 97.56 103 LEU A CA 1
ATOM 751 C C . LEU A 1 103 ? 2.671 -9.406 -0.805 1.00 97.56 103 LEU A C 1
ATOM 753 O O . LEU A 1 103 ? 1.451 -9.287 -0.896 1.00 97.56 103 LEU A O 1
ATOM 757 N N . ASP A 1 104 ? 3.351 -10.301 -1.526 1.00 97.75 104 ASP A N 1
ATOM 758 C CA . ASP A 1 104 ? 2.718 -11.178 -2.519 1.00 97.75 104 ASP A CA 1
ATOM 759 C C . ASP A 1 104 ? 1.667 -12.117 -1.911 1.00 97.75 104 ASP A C 1
ATOM 761 O O . ASP A 1 104 ? 0.684 -12.456 -2.567 1.00 97.75 104 ASP A O 1
ATOM 765 N N . ARG A 1 105 ? 1.852 -12.521 -0.647 1.00 97.62 105 ARG A N 1
ATOM 766 C CA . ARG A 1 105 ? 0.951 -13.442 0.062 1.00 97.62 105 ARG A CA 1
ATOM 767 C C . ARG A 1 105 ? -0.282 -12.775 0.658 1.00 97.62 105 ARG A C 1
ATOM 769 O O . ARG A 1 105 ? -1.130 -13.490 1.192 1.00 97.62 105 ARG A O 1
ATOM 776 N N . LEU A 1 106 ? -0.376 -11.447 0.624 1.00 97.75 106 LEU A N 1
ATOM 777 C CA . LEU A 1 106 ? -1.585 -10.761 1.061 1.00 97.75 106 LEU A CA 1
ATOM 778 C C . LEU A 1 106 ? -2.746 -11.112 0.128 1.00 97.75 106 LEU A C 1
ATOM 780 O O . LEU A 1 106 ? -2.567 -11.310 -1.075 1.00 97.75 106 LEU A O 1
ATOM 784 N N . ASP A 1 107 ? -3.949 -11.165 0.691 1.00 96.50 107 ASP A N 1
ATOM 785 C CA . ASP A 1 107 ? -5.153 -11.383 -0.100 1.00 96.50 107 ASP A CA 1
ATOM 786 C C . ASP A 1 107 ? -5.331 -10.239 -1.112 1.00 96.50 107 ASP A C 1
ATOM 788 O O . ASP A 1 107 ? -5.060 -9.079 -0.817 1.00 96.50 107 ASP A O 1
ATOM 792 N N . GLU A 1 108 ? -5.819 -10.540 -2.313 1.00 92.50 108 GLU A N 1
ATOM 793 C CA . GLU A 1 108 ? -6.160 -9.510 -3.311 1.00 92.50 108 GLU A CA 1
ATOM 794 C C . GLU A 1 108 ? -7.409 -8.711 -2.898 1.00 92.50 108 GLU A C 1
ATOM 796 O O . GLU A 1 108 ? -7.580 -7.541 -3.238 1.00 92.50 108 GLU A O 1
ATOM 801 N N . GLN A 1 109 ? -8.306 -9.351 -2.145 1.00 91.25 109 GLN A N 1
ATOM 802 C CA . GLN A 1 109 ? -9.547 -8.751 -1.679 1.00 91.25 109 GLN A CA 1
ATOM 803 C C . GLN A 1 109 ? -10.100 -9.476 -0.453 1.00 91.25 109 GLN A C 1
ATOM 805 O O . GLN A 1 109 ? -9.977 -10.692 -0.319 1.00 91.25 109 GLN A O 1
ATOM 810 N N . VAL A 1 110 ? -10.777 -8.729 0.419 1.00 90.19 110 VAL A N 1
ATOM 811 C CA . VAL A 1 110 ? -11.390 -9.237 1.655 1.00 90.19 110 VAL A CA 1
ATOM 812 C C . VAL A 1 110 ? -12.805 -8.681 1.797 1.00 90.19 110 VAL A C 1
ATOM 814 O O . VAL A 1 110 ? -13.077 -7.540 1.426 1.00 90.19 110 VAL A O 1
ATOM 817 N N . VAL A 1 111 ? -13.721 -9.471 2.362 1.00 85.69 111 VAL A N 1
ATOM 818 C CA . VAL A 1 111 ? -15.052 -9.000 2.776 1.00 85.69 111 VAL A CA 1
ATOM 819 C C . VAL A 1 111 ? -15.146 -9.032 4.297 1.00 85.69 111 VAL A C 1
ATOM 821 O O . VAL A 1 111 ? -15.060 -10.100 4.898 1.00 85.69 111 VAL A O 1
ATOM 824 N N . LEU A 1 112 ? -15.366 -7.871 4.912 1.00 81.44 112 LEU A N 1
ATOM 825 C CA . LEU A 1 112 ? -15.544 -7.715 6.356 1.00 81.44 112 LEU A CA 1
ATOM 826 C C . LEU A 1 112 ? -16.831 -6.929 6.623 1.00 81.44 112 LEU A C 1
ATOM 828 O O . LEU A 1 112 ? -17.058 -5.881 6.021 1.00 81.44 112 LEU A O 1
ATOM 832 N N . ASP A 1 113 ? -17.703 -7.460 7.482 1.00 82.38 113 ASP A N 1
ATOM 833 C CA . ASP A 1 113 ? -19.001 -6.863 7.844 1.00 82.38 113 ASP A CA 1
ATOM 834 C C . ASP A 1 113 ? -19.870 -6.442 6.639 1.00 82.38 113 ASP A C 1
ATOM 836 O O . ASP A 1 113 ? -20.573 -5.431 6.654 1.00 82.38 113 ASP A O 1
ATOM 840 N N . GLY A 1 114 ? -19.818 -7.228 5.557 1.00 78.00 114 GLY A N 1
ATOM 841 C CA . GLY A 1 114 ? -20.554 -6.957 4.317 1.00 78.00 114 GLY A CA 1
ATOM 842 C C . GLY A 1 114 ? -19.977 -5.822 3.461 1.00 78.00 114 GLY A C 1
ATOM 843 O O . GLY A 1 114 ? -20.620 -5.410 2.495 1.00 78.00 114 GLY A O 1
ATOM 844 N N . THR A 1 115 ? -18.782 -5.328 3.795 1.00 80.88 115 THR A N 1
ATOM 845 C CA . THR A 1 115 ? -17.996 -4.373 3.000 1.00 80.88 115 THR A CA 1
ATOM 846 C C . THR A 1 115 ? -16.869 -5.121 2.297 1.00 80.88 115 THR A C 1
ATOM 848 O O . THR A 1 115 ? -16.133 -5.867 2.944 1.00 80.88 115 THR A O 1
ATOM 851 N N . ARG A 1 116 ? -16.738 -4.947 0.977 1.00 82.94 116 ARG A N 1
ATOM 852 C CA . ARG A 1 116 ? -15.623 -5.501 0.199 1.00 82.94 116 ARG A CA 1
ATOM 853 C C . ARG A 1 116 ? -14.498 -4.475 0.110 1.00 82.94 116 ARG A C 1
ATOM 855 O O . ARG A 1 116 ? -14.748 -3.328 -0.248 1.00 82.94 116 ARG A O 1
ATOM 862 N N . TYR A 1 117 ? -13.284 -4.933 0.374 1.00 85.69 117 TYR A N 1
ATOM 863 C CA . TYR A 1 117 ? -12.040 -4.207 0.170 1.00 85.69 117 TYR A CA 1
ATOM 864 C C . TYR A 1 117 ? -11.275 -4.891 -0.959 1.00 85.69 117 TYR A C 1
ATOM 866 O O . TYR A 1 117 ? -11.041 -6.097 -0.900 1.00 85.69 117 TYR A O 1
ATOM 874 N N . CYS A 1 118 ? -10.939 -4.128 -1.988 1.00 89.56 118 CYS A N 1
ATOM 875 C CA . CYS A 1 118 ? -10.147 -4.531 -3.146 1.00 89.56 118 CYS A CA 1
ATOM 876 C C . CYS A 1 118 ? -9.338 -3.310 -3.587 1.00 89.56 118 CYS A C 1
ATOM 878 O O . CYS A 1 118 ? -9.798 -2.186 -3.380 1.00 89.56 118 CYS A O 1
ATOM 880 N N . HIS A 1 119 ? -8.172 -3.523 -4.195 1.00 89.69 119 HIS A N 1
ATOM 881 C CA . HIS A 1 119 ? -7.277 -2.427 -4.563 1.00 89.69 119 HIS A CA 1
ATOM 882 C C . HIS A 1 119 ? -7.890 -1.474 -5.608 1.00 89.69 119 HIS A C 1
ATOM 884 O O . HIS A 1 119 ? -7.965 -0.272 -5.371 1.00 89.69 119 HIS A O 1
ATOM 890 N N . ALA A 1 120 ? -8.414 -2.012 -6.717 1.00 86.44 120 ALA A N 1
ATOM 891 C CA . ALA A 1 120 ? -9.011 -1.211 -7.791 1.00 86.44 120 ALA A CA 1
ATOM 892 C C . ALA A 1 120 ? -10.506 -1.509 -7.999 1.00 86.44 120 ALA A C 1
ATOM 894 O O . ALA A 1 120 ? -11.355 -0.642 -7.792 1.00 86.44 120 ALA A O 1
ATOM 895 N N . SER A 1 121 ? -10.858 -2.745 -8.358 1.00 81.88 121 SER A N 1
ATOM 896 C CA . SER A 1 121 ? -12.243 -3.205 -8.482 1.00 81.88 121 SER A CA 1
ATOM 897 C C . SER A 1 121 ? -12.406 -4.665 -8.036 1.00 81.88 121 SER A C 1
ATOM 899 O O . SER A 1 121 ? -11.438 -5.422 -7.981 1.00 81.88 121 SER A O 1
ATOM 901 N N . PRO A 1 122 ? -13.644 -5.111 -7.750 1.00 83.19 122 PRO A N 1
ATOM 902 C CA . PRO A 1 122 ? -13.948 -6.511 -7.445 1.00 83.19 122 PRO A CA 1
ATOM 903 C C . PRO A 1 122 ? -13.478 -7.555 -8.474 1.00 83.19 122 PRO A C 1
ATOM 905 O O . PRO A 1 122 ? -13.460 -8.744 -8.145 1.00 83.19 122 PRO A O 1
ATOM 908 N N . ILE A 1 123 ? -13.173 -7.139 -9.710 1.00 83.00 123 ILE A N 1
ATOM 909 C CA . ILE A 1 123 ? -12.753 -8.023 -10.809 1.00 83.00 123 ILE A CA 1
ATOM 910 C C . ILE A 1 123 ? -11.302 -7.812 -11.249 1.00 83.00 123 ILE A C 1
ATOM 912 O O . ILE A 1 123 ? -10.840 -8.523 -12.141 1.00 83.00 123 ILE A O 1
ATOM 916 N N . SER A 1 124 ? -10.607 -6.809 -10.708 1.00 83.25 124 SER A N 1
ATOM 917 C CA . SER A 1 124 ? -9.253 -6.456 -11.127 1.00 83.25 124 SER A CA 1
ATOM 918 C C . SER A 1 124 ? -8.590 -5.536 -10.113 1.00 83.25 124 SER A C 1
ATOM 920 O O . SER A 1 124 ? -9.197 -4.565 -9.676 1.00 83.25 124 SER A O 1
ATOM 922 N N . ASP A 1 125 ? -7.313 -5.758 -9.833 1.00 81.44 125 ASP A N 1
ATOM 923 C CA . ASP A 1 125 ? -6.467 -4.808 -9.109 1.00 81.44 125 ASP A CA 1
ATOM 924 C C . ASP A 1 125 ? -5.822 -3.740 -10.010 1.00 81.44 125 ASP A C 1
ATOM 926 O O . ASP A 1 125 ? -5.067 -2.915 -9.527 1.00 81.44 125 ASP A O 1
ATOM 930 N N . LEU A 1 126 ? -6.143 -3.709 -11.307 1.00 82.69 126 LEU A N 1
ATOM 931 C CA . LEU A 1 126 ? -5.658 -2.697 -12.255 1.00 82.69 126 LEU A CA 1
ATOM 932 C C . LEU A 1 126 ? -6.780 -1.812 -12.791 1.00 82.69 126 LEU A C 1
ATOM 934 O O . LEU A 1 126 ? -6.618 -0.602 -12.945 1.00 82.69 126 LEU A O 1
ATOM 938 N N . ARG A 1 127 ? -7.929 -2.412 -13.117 1.00 80.56 127 ARG A N 1
ATOM 939 C CA . ARG A 1 127 ? -9.086 -1.672 -13.627 1.00 80.56 127 ARG A CA 1
ATOM 940 C C . ARG A 1 127 ? -9.834 -1.064 -12.451 1.00 80.56 127 ARG A C 1
ATOM 942 O O . ARG A 1 127 ? -10.481 -1.788 -11.695 1.00 80.56 127 ARG A O 1
ATOM 949 N N . SER A 1 128 ? -9.722 0.251 -12.311 1.00 78.06 128 SER A N 1
ATOM 950 C CA . SER A 1 128 ? -10.372 1.029 -11.257 1.00 78.06 128 SER A CA 1
ATOM 951 C C . SER A 1 128 ? -11.508 1.888 -11.806 1.00 78.06 128 SER A C 1
ATOM 953 O O . SER A 1 128 ? -11.644 2.076 -13.015 1.00 78.0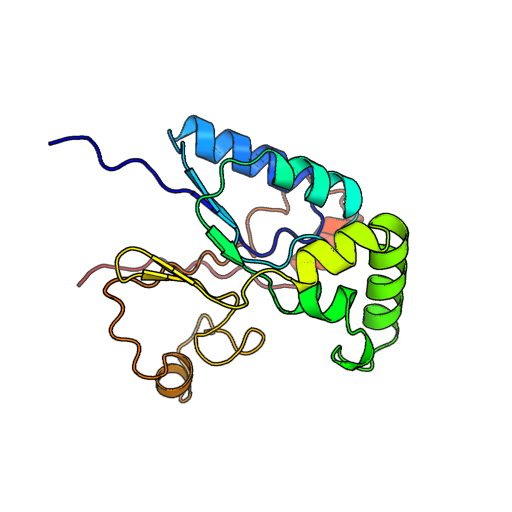6 128 SER A O 1
ATOM 955 N N . PHE A 1 129 ? -12.311 2.427 -10.894 1.00 70.56 129 PHE A N 1
ATOM 956 C CA . PHE A 1 129 ? -13.336 3.410 -11.213 1.00 70.56 129 PHE A CA 1
ATOM 957 C C . PHE A 1 129 ? -12.688 4.750 -11.554 1.00 70.56 129 PHE A C 1
ATOM 959 O O . PHE A 1 129 ? -11.870 5.279 -10.797 1.00 70.56 129 PHE A O 1
ATOM 966 N N . MET A 1 130 ? -13.075 5.312 -12.694 1.00 69.81 130 MET A N 1
ATOM 967 C CA . MET A 1 130 ? -12.619 6.632 -13.104 1.00 69.81 130 MET A CA 1
ATOM 968 C C . MET A 1 130 ? -13.458 7.723 -12.424 1.00 69.81 130 MET A C 1
ATOM 970 O O . MET A 1 130 ? -14.595 7.481 -12.023 1.00 69.81 130 MET A O 1
ATOM 974 N N . PRO A 1 131 ? -12.928 8.952 -12.290 1.00 63.09 131 PRO A N 1
ATOM 975 C CA . PRO A 1 131 ? -13.692 10.061 -11.724 1.00 63.09 131 PRO A CA 1
ATOM 976 C C . PRO A 1 131 ? -14.989 10.395 -12.461 1.00 63.09 131 PRO A C 1
ATOM 978 O O . PRO A 1 131 ? -15.931 10.915 -11.864 1.00 63.09 131 PRO A O 1
ATOM 981 N N . GLU A 1 132 ? -15.004 10.142 -13.766 1.00 63.03 132 GLU A N 1
ATOM 982 C CA . GLU A 1 132 ? -16.187 10.233 -14.606 1.00 63.03 132 GLU A CA 1
ATOM 983 C C . GLU A 1 132 ? -16.666 8.816 -14.899 1.00 63.03 132 GLU A C 1
ATOM 985 O O . GLU A 1 132 ? -15.870 7.959 -15.283 1.00 63.03 132 GLU A O 1
ATOM 990 N N . ALA A 1 133 ? -17.965 8.593 -14.706 1.00 66.38 133 ALA A N 1
ATOM 991 C CA . ALA A 1 133 ? -18.576 7.297 -14.932 1.00 66.38 133 ALA A CA 1
ATOM 992 C C . ALA A 1 133 ? -18.479 6.888 -16.404 1.00 66.38 133 ALA A C 1
ATOM 994 O O . ALA A 1 133 ? -18.884 7.646 -17.290 1.00 66.38 133 ALA A O 1
ATOM 995 N N . ASP A 1 134 ? -17.993 5.673 -16.642 1.00 67.12 134 ASP A N 1
ATOM 996 C CA . ASP A 1 134 ? -17.885 5.071 -17.969 1.00 67.12 134 ASP A CA 1
ATOM 997 C C . ASP A 1 134 ? -18.835 3.864 -18.108 1.00 67.12 134 ASP A C 1
ATOM 999 O O . ASP A 1 134 ? -19.473 3.402 -17.156 1.00 67.12 134 ASP A O 1
ATOM 1003 N N . ALA A 1 135 ? -18.978 3.353 -19.327 1.00 72.25 135 ALA A N 1
ATOM 1004 C CA . ALA A 1 135 ? -19.890 2.273 -19.671 1.00 72.25 135 ALA A CA 1
ATOM 1005 C C . ALA A 1 135 ? -19.579 0.949 -18.948 1.00 72.25 135 ALA A C 1
ATOM 1007 O O . ALA A 1 135 ? -20.476 0.109 -18.822 1.00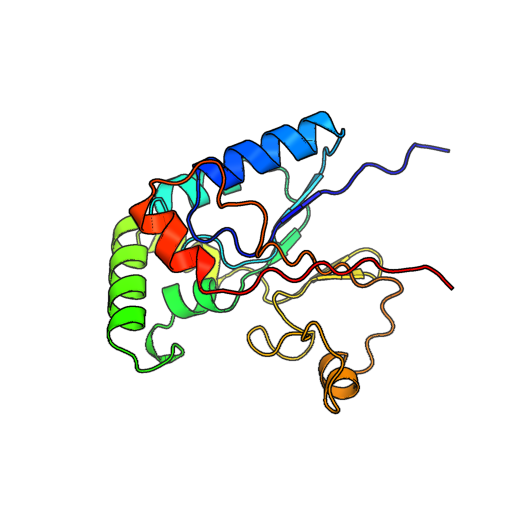 72.25 135 ALA A O 1
ATOM 1008 N N . ASP A 1 136 ? -18.346 0.753 -18.471 1.00 68.06 136 ASP A N 1
ATOM 1009 C CA . ASP A 1 136 ? -17.894 -0.482 -17.828 1.00 68.06 136 ASP A CA 1
ATOM 1010 C C . ASP A 1 136 ? -18.053 -0.494 -16.296 1.00 68.06 136 ASP A C 1
ATOM 1012 O O . ASP A 1 136 ? -17.849 -1.536 -15.678 1.00 68.06 136 ASP A O 1
ATOM 1016 N N . GLU A 1 137 ? -18.528 0.585 -15.661 1.00 65.25 137 GLU A N 1
ATOM 1017 C CA . GLU A 1 137 ? -18.694 0.639 -14.196 1.00 65.25 137 GLU A CA 1
ATOM 1018 C C . GLU A 1 137 ? -19.548 -0.507 -13.635 1.00 65.25 137 GLU A C 1
ATOM 1020 O O . GLU A 1 137 ? -19.257 -1.062 -12.574 1.00 65.25 137 GLU A O 1
ATOM 1025 N N . ARG A 1 138 ? -20.610 -0.903 -14.353 1.00 63.31 138 ARG A N 1
ATOM 1026 C CA . ARG A 1 138 ? -21.471 -2.025 -13.936 1.00 63.31 138 ARG A CA 1
ATOM 1027 C C . ARG A 1 138 ? -20.732 -3.358 -13.935 1.00 63.31 138 ARG A C 1
ATOM 1029 O O . ARG A 1 138 ? -21.038 -4.216 -13.110 1.00 63.31 138 ARG A O 1
ATOM 1036 N N . GLU A 1 139 ? -19.807 -3.530 -14.871 1.00 71.94 139 GLU A N 1
ATOM 1037 C CA . GLU A 1 139 ? -18.943 -4.703 -14.948 1.00 71.94 139 GLU A CA 1
ATOM 1038 C C . GLU A 1 139 ? -17.931 -4.677 -13.803 1.00 71.94 139 GLU A C 1
ATOM 1040 O O . GLU A 1 139 ? -17.828 -5.664 -13.077 1.00 71.94 139 GLU A O 1
ATOM 1045 N N . LEU A 1 140 ? -17.271 -3.533 -13.584 1.00 67.50 140 LEU A N 1
ATOM 1046 C CA . LEU A 1 140 ? -16.305 -3.341 -12.500 1.00 67.50 140 LEU A CA 1
ATOM 1047 C C . LEU A 1 140 ? -16.925 -3.633 -11.129 1.00 67.50 140 LEU A C 1
ATOM 1049 O O . LEU A 1 140 ? -16.292 -4.266 -10.290 1.00 67.50 140 LEU A O 1
ATOM 1053 N N . LEU A 1 141 ? -18.189 -3.256 -10.911 1.00 69.88 141 LEU A N 1
ATOM 1054 C CA . LEU A 1 141 ? -18.924 -3.576 -9.684 1.00 69.88 141 LEU A CA 1
ATOM 1055 C C . LEU A 1 141 ? -19.189 -5.077 -9.496 1.00 69.88 141 LEU A C 1
ATOM 1057 O O . LEU A 1 141 ? -19.462 -5.492 -8.374 1.00 69.88 141 LEU A O 1
ATOM 1061 N N . ALA A 1 142 ? -19.145 -5.894 -10.552 1.00 70.69 142 ALA A N 1
ATOM 1062 C CA . ALA A 1 142 ? -19.364 -7.346 -10.516 1.00 70.69 142 ALA A CA 1
ATOM 1063 C C . ALA A 1 142 ? -20.655 -7.794 -9.799 1.00 70.69 142 ALA A C 1
ATOM 1065 O O . ALA A 1 142 ? -20.710 -8.871 -9.205 1.00 70.69 142 ALA A O 1
ATOM 1066 N N . GLY A 1 143 ? -21.696 -6.954 -9.806 1.00 56.91 143 GLY A N 1
ATOM 1067 C CA . GLY A 1 143 ? -22.926 -7.212 -9.049 1.00 56.91 143 GLY A CA 1
ATOM 1068 C C . GLY A 1 143 ? -22.729 -7.218 -7.528 1.00 56.91 143 GLY A C 1
ATOM 1069 O O . GLY A 1 143 ? -23.476 -7.885 -6.817 1.00 56.91 143 GLY A O 1
ATOM 1070 N N . ALA A 1 144 ? -21.711 -6.526 -7.015 1.00 56.25 144 ALA A N 1
ATOM 1071 C CA . ALA A 1 144 ? -21.448 -6.456 -5.590 1.00 56.25 144 ALA A CA 1
ATOM 1072 C C . ALA A 1 144 ? -22.602 -5.757 -4.848 1.00 56.25 144 ALA A C 1
ATOM 1074 O O . ALA A 1 144 ? -22.778 -4.544 -4.922 1.00 56.25 144 ALA A O 1
ATOM 1075 N N . ASP A 1 145 ? -23.334 -6.542 -4.057 1.00 53.31 145 ASP A N 1
ATOM 1076 C CA . ASP A 1 145 ? -24.393 -6.099 -3.134 1.00 53.31 145 ASP A CA 1
ATOM 1077 C C . ASP A 1 145 ? -23.833 -5.493 -1.826 1.00 53.31 145 ASP A C 1
ATOM 1079 O O . ASP A 1 145 ? -24.498 -5.471 -0.782 1.00 53.31 145 ASP A O 1
ATOM 1083 N N . ALA A 1 146 ? -22.577 -5.030 -1.843 1.00 48.25 146 ALA A N 1
ATOM 1084 C CA . ALA A 1 146 ? -21.948 -4.433 -0.673 1.00 48.25 146 ALA A CA 1
ATOM 1085 C C . ALA A 1 146 ? -22.697 -3.151 -0.290 1.00 48.25 146 ALA A C 1
ATOM 1087 O O . ALA A 1 146 ? -22.949 -2.275 -1.116 1.00 48.25 146 ALA A O 1
ATOM 1088 N N . ARG A 1 147 ? -23.050 -3.023 0.993 1.00 34.28 147 ARG A N 1
ATOM 1089 C CA . ARG A 1 147 ? -23.861 -1.888 1.470 1.00 34.28 147 ARG A CA 1
ATOM 1090 C C . ARG A 1 147 ? -23.121 -0.548 1.387 1.00 34.28 147 ARG A C 1
ATOM 1092 O O . ARG A 1 147 ? -23.774 0.492 1.452 1.00 34.28 147 ARG A O 1
ATOM 1099 N N . ARG A 1 148 ? -21.784 -0.567 1.295 1.00 36.06 148 ARG A N 1
ATOM 1100 C CA . ARG A 1 148 ? -20.899 0.597 1.137 1.00 36.06 148 ARG A CA 1
ATOM 1101 C C . ARG A 1 148 ? -19.637 0.197 0.370 1.00 36.06 148 ARG A C 1
ATOM 1103 O O . ARG A 1 148 ? -19.062 -0.848 0.657 1.00 36.06 148 ARG A O 1
ATOM 1110 N N . PHE A 1 149 ? -19.200 1.063 -0.539 1.00 34.12 149 PHE A N 1
ATOM 1111 C CA . PHE A 1 149 ? -17.867 1.041 -1.142 1.00 34.12 149 PHE A CA 1
ATOM 1112 C C . PHE A 1 149 ? -17.122 2.269 -0.625 1.00 34.12 149 PHE A C 1
ATOM 1114 O O . PHE A 1 149 ? -17.659 3.376 -0.687 1.00 34.12 149 PHE A O 1
ATOM 1121 N N . GLN A 1 150 ? -15.923 2.085 -0.077 1.00 37.84 150 GLN A N 1
ATOM 1122 C CA . GLN A 1 150 ? -15.075 3.192 0.354 1.00 37.84 150 GLN A CA 1
ATOM 1123 C C . GLN A 1 150 ? -13.813 3.191 -0.499 1.00 37.84 150 GLN A C 1
ATOM 1125 O O . GLN A 1 150 ? -12.882 2.437 -0.247 1.00 37.84 150 GLN A O 1
ATOM 1130 N N . LEU A 1 151 ? -13.831 4.032 -1.528 1.00 35.28 151 LEU A N 1
ATOM 1131 C CA . LEU A 1 151 ? -12.695 4.297 -2.396 1.00 35.28 151 LEU A CA 1
ATOM 1132 C C . LEU A 1 151 ? -11.951 5.514 -1.832 1.00 35.28 151 LEU A C 1
ATOM 1134 O O . LEU A 1 151 ? -12.488 6.623 -1.845 1.00 35.28 151 LEU A O 1
ATOM 1138 N N . VAL A 1 152 ? -10.745 5.317 -1.299 1.00 38.31 152 VAL A N 1
ATOM 1139 C CA . VAL A 1 152 ? -9.857 6.424 -0.916 1.00 38.31 152 VAL A CA 1
ATOM 1140 C C . VAL A 1 152 ? -8.871 6.633 -2.058 1.00 38.31 152 VAL A C 1
ATOM 1142 O O . VAL A 1 152 ? -7.807 6.034 -2.077 1.00 38.31 152 VAL A O 1
ATOM 1145 N N . LEU A 1 153 ? -9.239 7.476 -3.027 1.00 31.12 153 LEU A N 1
ATOM 1146 C CA . LEU A 1 153 ? -8.299 7.956 -4.040 1.00 31.12 153 LEU A CA 1
ATOM 1147 C C . LEU A 1 153 ? -7.449 9.062 -3.411 1.00 31.12 153 LEU A C 1
ATOM 1149 O O . LEU A 1 153 ? -7.894 10.210 -3.349 1.00 31.12 153 LEU A O 1
ATOM 1153 N N . ASN A 1 154 ? -6.235 8.759 -2.950 1.00 34.72 154 ASN A N 1
ATOM 1154 C CA . ASN A 1 154 ? -5.281 9.823 -2.646 1.00 34.72 154 ASN A CA 1
ATOM 1155 C C . ASN A 1 154 ? -4.385 10.067 -3.859 1.00 34.72 154 ASN A C 1
ATOM 1157 O O . ASN A 1 154 ? -3.325 9.471 -4.001 1.00 34.72 154 ASN A O 1
ATOM 1161 N N . LYS A 1 155 ? -4.800 10.982 -4.739 1.00 37.75 155 LYS A N 1
ATOM 1162 C CA . LYS A 1 155 ? -3.898 11.524 -5.765 1.00 37.75 155 LYS A CA 1
ATOM 1163 C C . LYS A 1 155 ? -3.726 13.036 -5.680 1.00 37.75 155 LYS A C 1
ATOM 1165 O O . LYS A 1 155 ? -3.413 13.660 -6.690 1.00 37.75 155 LYS A O 1
ATOM 1170 N N . SER A 1 156 ? -3.941 13.660 -4.516 1.00 33.53 156 SER A N 1
ATOM 1171 C CA . SER A 1 156 ? -3.899 15.130 -4.485 1.00 33.53 156 SER A CA 1
ATOM 1172 C C . SER A 1 156 ? -3.480 15.857 -3.209 1.00 33.53 156 SER A C 1
ATOM 1174 O O . SER A 1 156 ? -3.381 17.074 -3.298 1.00 33.53 156 SER A O 1
ATOM 1176 N N . ASP A 1 157 ? -3.116 15.205 -2.100 1.00 31.59 157 ASP A N 1
ATOM 1177 C CA . ASP A 1 157 ? -2.643 15.947 -0.906 1.00 31.59 157 ASP A CA 1
ATOM 1178 C C . ASP A 1 157 ? -1.162 15.705 -0.538 1.00 31.59 157 ASP A C 1
ATOM 1180 O O . ASP A 1 157 ? -0.756 15.890 0.605 1.00 31.59 157 ASP A O 1
ATOM 1184 N N . LEU A 1 158 ? -0.317 15.338 -1.512 1.00 38.25 158 LEU A N 1
ATOM 1185 C CA . LEU A 1 158 ? 1.113 15.046 -1.287 1.00 38.25 158 LEU A CA 1
ATOM 1186 C C . LEU A 1 158 ? 2.093 16.129 -1.758 1.00 38.25 158 LEU A C 1
ATOM 1188 O O . LEU A 1 158 ? 3.291 16.013 -1.524 1.00 38.25 158 LEU A O 1
ATOM 1192 N N . THR A 1 159 ? 1.636 17.201 -2.406 1.00 37.97 159 THR A N 1
ATOM 1193 C CA . THR A 1 159 ? 2.551 18.176 -3.032 1.00 37.97 159 THR A CA 1
ATOM 1194 C C . THR A 1 159 ? 3.079 19.262 -2.090 1.00 37.97 159 THR A C 1
ATOM 1196 O O . THR A 1 159 ? 3.833 20.117 -2.541 1.00 37.97 159 THR A O 1
ATOM 1199 N N . SER A 1 160 ? 2.698 19.289 -0.809 1.00 33.69 160 SER A N 1
ATOM 1200 C CA . SER A 1 160 ? 3.096 20.370 0.112 1.00 33.69 160 SER A CA 1
ATOM 1201 C C . SER A 1 160 ? 4.350 20.080 0.950 1.00 33.69 160 SER A C 1
ATOM 1203 O O . SER A 1 160 ? 4.833 20.991 1.621 1.00 33.69 160 SER A O 1
ATOM 1205 N N . SER A 1 161 ? 4.902 18.861 0.904 1.00 35.91 161 SER A N 1
ATOM 1206 C CA . SER A 1 161 ? 6.072 18.458 1.711 1.00 35.91 161 SER A CA 1
ATOM 1207 C C . SER A 1 161 ? 7.159 17.686 0.949 1.00 35.91 161 SER A C 1
ATOM 1209 O O . SER A 1 161 ? 8.107 17.200 1.565 1.00 35.91 161 SER A O 1
ATOM 1211 N N . LEU A 1 162 ? 7.063 17.588 -0.380 1.00 37.78 162 LEU A N 1
ATOM 1212 C CA . LEU A 1 162 ? 8.053 16.902 -1.214 1.00 37.78 162 LEU A CA 1
ATOM 1213 C C . LEU A 1 162 ? 9.104 17.881 -1.776 1.00 37.78 162 LEU A C 1
ATOM 1215 O O . LEU A 1 162 ? 8.774 19.042 -2.028 1.00 37.78 162 LEU A O 1
ATOM 1219 N N . PRO A 1 163 ? 10.352 17.427 -2.002 1.00 39.22 163 PRO A N 1
ATOM 1220 C CA . PRO A 1 163 ? 11.348 18.157 -2.790 1.00 39.22 163 PRO A CA 1
ATOM 1221 C C . PRO A 1 163 ? 10.778 18.620 -4.148 1.00 39.22 163 PRO A C 1
ATOM 1223 O O . PRO A 1 163 ? 9.999 17.891 -4.770 1.00 39.22 163 PRO A O 1
ATOM 1226 N N . GLU A 1 164 ? 11.115 19.842 -4.590 1.00 37.25 164 GLU A N 1
ATOM 1227 C CA . GLU A 1 164 ? 10.498 20.508 -5.761 1.00 37.25 164 GLU A CA 1
ATOM 1228 C C . GLU A 1 164 ? 10.557 19.666 -7.050 1.00 37.25 164 GLU A C 1
ATOM 1230 O O . GLU A 1 164 ? 9.607 19.655 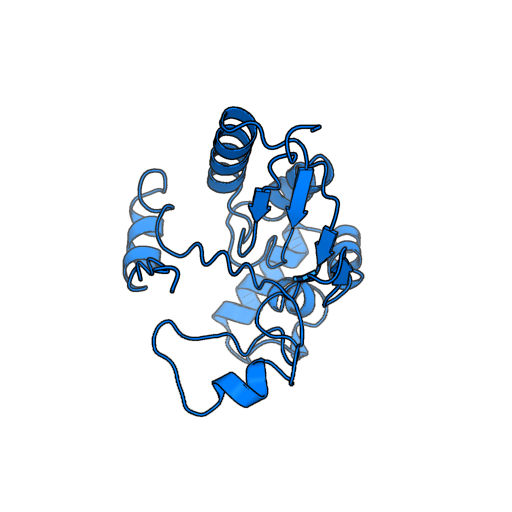-7.832 1.00 37.25 164 GLU A O 1
ATOM 1235 N N . ASP A 1 165 ? 11.634 18.906 -7.235 1.00 36.88 165 ASP A N 1
ATOM 1236 C CA . ASP A 1 165 ? 11.874 18.002 -8.363 1.00 36.88 165 ASP A CA 1
ATOM 1237 C C . ASP A 1 165 ? 10.905 16.806 -8.399 1.00 36.88 165 ASP A C 1
ATOM 1239 O O . ASP A 1 165 ? 10.480 16.363 -9.471 1.00 36.88 165 ASP A O 1
ATOM 1243 N N . PHE A 1 166 ? 10.484 16.317 -7.232 1.00 36.88 166 PHE A N 1
ATOM 1244 C CA . PHE A 1 166 ? 9.507 15.233 -7.116 1.00 36.88 166 PHE A CA 1
ATOM 1245 C C . PHE A 1 166 ? 8.062 15.748 -7.224 1.00 36.88 166 PHE A C 1
ATOM 1247 O O . PHE A 1 166 ? 7.203 15.114 -7.848 1.00 36.88 166 PHE A O 1
ATOM 1254 N N . ALA A 1 167 ? 7.797 16.942 -6.683 1.00 36.50 167 ALA A N 1
ATOM 1255 C CA . ALA A 1 167 ? 6.503 17.612 -6.792 1.00 36.50 167 ALA A CA 1
ATOM 1256 C C . ALA A 1 167 ? 6.138 17.942 -8.252 1.00 36.50 167 ALA A C 1
ATOM 1258 O O . ALA A 1 167 ? 4.977 17.801 -8.636 1.00 36.50 167 ALA A O 1
ATOM 1259 N N . GLU A 1 168 ? 7.113 18.313 -9.090 1.00 34.66 168 GLU A N 1
ATOM 1260 C CA . GLU A 1 168 ? 6.895 18.634 -10.508 1.00 34.66 168 GLU A CA 1
ATOM 1261 C C . GLU A 1 168 ? 6.495 17.404 -11.349 1.00 34.66 168 GLU A C 1
ATOM 1263 O O . GLU A 1 168 ? 5.672 17.510 -12.264 1.00 34.66 168 GLU A O 1
ATOM 1268 N N . SER A 1 169 ? 7.013 16.219 -11.007 1.00 34.97 169 SER A N 1
ATOM 1269 C CA . SER A 1 169 ? 6.629 14.955 -11.654 1.00 34.97 169 SER A CA 1
ATOM 1270 C C . SER A 1 169 ? 5.210 14.518 -11.270 1.00 34.97 169 SER A C 1
ATOM 1272 O O . SER A 1 169 ? 4.453 14.054 -12.124 1.00 34.97 169 SER A O 1
ATOM 1274 N N . LEU A 1 170 ? 4.806 14.741 -10.014 1.00 33.97 170 LEU A N 1
ATOM 1275 C CA . LEU A 1 170 ? 3.461 14.425 -9.520 1.00 33.97 170 LEU A CA 1
ATOM 1276 C C . LEU A 1 170 ? 2.402 15.457 -9.944 1.00 33.97 170 LEU A C 1
ATOM 1278 O O . LEU A 1 170 ? 1.270 15.078 -10.236 1.00 33.97 170 LEU A O 1
ATOM 1282 N N . ALA A 1 171 ? 2.761 16.739 -10.073 1.00 35.25 171 ALA A N 1
ATOM 1283 C CA . ALA A 1 171 ? 1.859 17.817 -10.499 1.00 35.25 171 ALA A CA 1
ATOM 1284 C C . ALA A 1 171 ? 1.341 17.669 -11.945 1.00 35.25 171 ALA A C 1
ATOM 1286 O O . ALA A 1 171 ? 0.354 18.303 -12.327 1.00 35.25 171 ALA A O 1
ATOM 1287 N N . ARG A 1 172 ? 1.976 16.816 -12.762 1.00 35.88 172 ARG A N 1
ATOM 1288 C CA . ARG A 1 172 ? 1.497 16.460 -14.111 1.00 35.88 172 ARG A CA 1
ATOM 1289 C C . ARG A 1 172 ? 0.273 15.543 -14.090 1.00 35.88 172 ARG A C 1
ATOM 1291 O O . ARG A 1 172 ? -0.391 15.390 -15.115 1.00 35.88 172 ARG A O 1
ATOM 1298 N N . LEU A 1 173 ? -0.051 14.962 -12.940 1.00 32.81 173 LEU A N 1
ATOM 1299 C CA . LEU A 1 173 ? -1.220 14.120 -12.741 1.00 32.81 173 LEU A CA 1
ATOM 1300 C C . LEU A 1 173 ? -2.330 14.994 -12.144 1.00 32.81 173 LEU A C 1
ATOM 1302 O O . LEU A 1 173 ? -2.197 15.529 -11.048 1.00 32.81 173 LEU A O 1
ATOM 1306 N N . ARG A 1 174 ? -3.409 15.217 -12.906 1.00 25.64 174 ARG A N 1
ATOM 1307 C CA . ARG A 1 174 ? -4.463 16.171 -12.525 1.00 25.64 174 ARG A CA 1
ATOM 1308 C C . ARG A 1 174 ? -5.153 15.742 -11.217 1.00 25.64 174 ARG A C 1
ATOM 1310 O O . ARG A 1 174 ? -5.642 14.614 -11.159 1.00 25.64 174 ARG A O 1
ATOM 1317 N N . PRO A 1 175 ? -5.276 16.632 -10.215 1.00 26.22 175 PRO A N 1
ATOM 1318 C CA . PRO A 1 175 ? -6.025 16.341 -9.000 1.00 26.22 175 PRO A CA 1
ATOM 1319 C C . PRO A 1 175 ? -7.530 16.340 -9.297 1.00 26.22 175 PRO A C 1
ATOM 1321 O O . PRO A 1 175 ? -8.045 17.265 -9.933 1.00 26.22 175 PRO A O 1
ATOM 1324 N N . VAL A 1 176 ? -8.248 15.323 -8.815 1.00 28.81 176 VAL A N 1
ATOM 1325 C CA . VAL A 1 176 ? -9.705 15.217 -8.963 1.00 28.81 176 VAL A CA 1
ATOM 1326 C C . VAL A 1 176 ? -10.359 15.213 -7.586 1.00 28.81 176 VAL A C 1
ATOM 1328 O O . VAL A 1 176 ? -10.217 14.276 -6.810 1.00 28.81 176 VAL A O 1
ATOM 1331 N N . ARG A 1 177 ? -11.093 16.288 -7.283 1.00 21.69 177 ARG A N 1
ATOM 1332 C CA . ARG A 1 177 ? -11.978 16.363 -6.115 1.00 21.69 177 A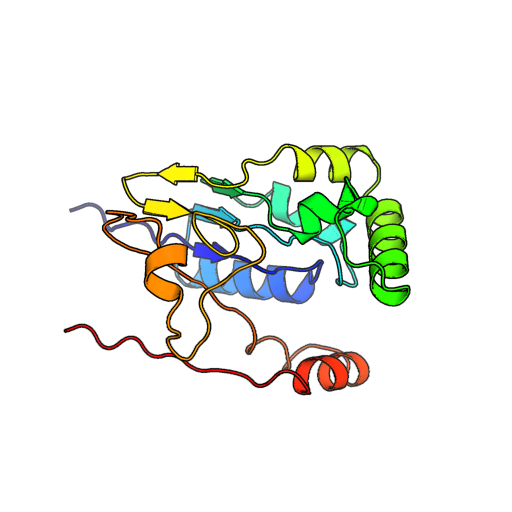RG A CA 1
ATOM 1333 C C . ARG A 1 177 ? -13.311 15.713 -6.456 1.00 21.69 177 ARG A C 1
ATOM 1335 O O . ARG A 1 177 ? -14.003 16.199 -7.346 1.00 21.69 177 ARG A O 1
ATOM 1342 N N . ILE A 1 178 ? -13.716 14.705 -5.690 1.00 27.92 178 ILE A N 1
ATOM 1343 C CA . ILE A 1 178 ? -15.068 14.144 -5.762 1.00 27.92 178 ILE A CA 1
ATOM 1344 C C . ILE A 1 178 ? -15.734 14.337 -4.400 1.00 27.92 178 ILE A C 1
ATOM 1346 O O . ILE A 1 178 ? -15.313 13.766 -3.400 1.00 27.92 178 ILE A O 1
ATOM 1350 N N . SER A 1 179 ? -16.779 15.167 -4.352 1.00 22.70 179 SER A N 1
ATOM 1351 C CA . SER A 1 179 ? -17.691 15.224 -3.209 1.00 22.70 179 SER A CA 1
ATOM 1352 C C . SER A 1 179 ? -18.886 14.324 -3.503 1.00 22.70 179 SER A C 1
ATOM 1354 O O . SER A 1 179 ? -19.658 14.620 -4.419 1.00 22.70 179 SER A O 1
ATOM 1356 N N . ALA A 1 180 ? -19.083 13.261 -2.730 1.00 25.56 180 ALA A N 1
ATOM 1357 C CA . ALA A 1 180 ? -20.323 12.501 -2.792 1.00 25.56 180 ALA A CA 1
ATOM 1358 C C . ALA A 1 180 ? -21.430 13.285 -2.066 1.00 25.56 180 ALA A C 1
ATOM 1360 O O . ALA A 1 180 ? -21.348 13.523 -0.860 1.00 25.56 180 ALA A O 1
ATOM 1361 N N . ARG A 1 181 ? -22.467 13.709 -2.797 1.00 22.38 181 ARG A N 1
ATOM 1362 C CA . ARG A 1 181 ? -23.740 14.120 -2.190 1.00 22.38 181 ARG A CA 1
ATOM 1363 C C . ARG A 1 181 ? -24.577 12.868 -1.963 1.00 22.38 181 ARG A C 1
ATOM 1365 O O . ARG A 1 181 ? -24.828 12.124 -2.904 1.00 22.38 181 ARG A O 1
ATOM 1372 N N . SER A 1 182 ? -25.012 12.665 -0.728 1.00 25.11 182 SER A N 1
ATOM 1373 C CA . SER A 1 182 ? -26.028 11.681 -0.371 1.00 25.11 182 SER A CA 1
ATOM 1374 C C . SER A 1 182 ? -27.392 12.109 -0.923 1.00 25.11 182 SER A C 1
ATOM 1376 O O . SER A 1 182 ? -27.848 13.224 -0.657 1.00 25.11 182 SER A O 1
ATOM 1378 N N . GLY A 1 183 ? -28.016 11.223 -1.698 1.00 28.03 183 GLY A N 1
ATOM 1379 C CA . GLY A 1 183 ? -29.451 11.213 -1.986 1.00 28.03 183 GLY A CA 1
ATOM 1380 C C . GLY A 1 183 ? -30.114 10.080 -1.223 1.00 28.03 183 GLY A C 1
ATOM 1381 O O . GLY A 1 183 ? -29.433 9.047 -1.033 1.00 28.03 183 GLY A O 1
#

Secondary structure (DSSP, 8-state):
-PPPPEEEEE---TT-HHHHHHHHHHHHHTTEEEEEE-S--STTSS-HHHHHHHHHTS-EEEEB--HHHHHHH-GGGS-S-HHHHHHHHHHHHHH-HHHHHHHHTSBSEEEETTEEEESSBTTBSS----SS--TTHHHHTTT---S-------SSS-TTSS-HHHHHHHTTS----------

Sequence (183 aa):
MPAMALLAVLYDIHGNLPALETVLADARGAGAEQFVLGGDYALFGPFPAETVAALRDVPAVVRIRGNVDRWSAHPDEAPDDPVIQDAITACREALGGDAVAELDRLDEQVVLDGTRYCHASPISDLRSFMP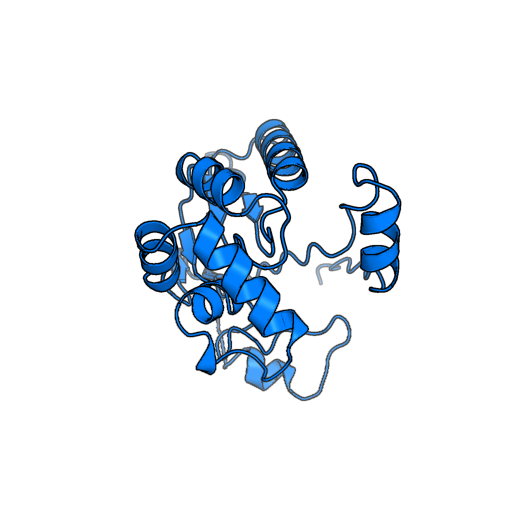EADADERELLAGADARRFQLVLNKSDLTSSLPEDFAESLARLRPVRISARSG

Foldseek 3Di:
DPPDADEAEDAQQAQVVVVVVVSVVVCVVVRHPEYAAQANFHFPHPHRQVRLVVVVPHRYPAHAHAPVLLCLQVVVPDPPDPVRSVRSVVRCVNNDDVSSVVRNPGHQWDADPLEIGHCAAPVDSVHHQDPDHDPCVVVRPVPRPRPDYDDDDPLPDPLPPDDPVVSVVSVVPDDDDDDDDDD

pLDDT: mean 76.01, std 24.66, range [21.69, 98.31]